Protein AF-A0A8J7KQM6-F1 (afdb_monomer_lite)

Structure (mmCIF, N/CA/C/O backbone):
data_AF-A0A8J7KQM6-F1
#
_entry.id   AF-A0A8J7KQM6-F1
#
loop_
_atom_site.group_PDB
_atom_site.id
_atom_site.type_symbol
_atom_site.label_atom_id
_atom_site.label_alt_id
_atom_site.label_comp_id
_atom_site.label_asym_id
_atom_site.label_entity_id
_atom_site.label_seq_id
_atom_site.pdbx_PDB_ins_code
_atom_site.Cartn_x
_atom_site.Cartn_y
_atom_site.Cartn_z
_atom_site.occupancy
_atom_site.B_iso_or_equiv
_atom_site.auth_seq_id
_atom_site.auth_comp_id
_atom_site.auth_asym_id
_atom_site.auth_atom_id
_atom_site.pdbx_PDB_model_num
ATOM 1 N N . MET A 1 1 ? 15.293 -2.268 5.918 1.00 81.25 1 MET A N 1
ATOM 2 C CA . MET A 1 1 ? 14.681 -2.337 4.570 1.00 81.25 1 MET A CA 1
ATOM 3 C C . MET A 1 1 ? 15.785 -2.320 3.512 1.00 81.25 1 MET A C 1
ATOM 5 O O . MET A 1 1 ? 16.673 -1.487 3.657 1.00 81.25 1 MET A O 1
ATOM 9 N N . PRO A 1 2 ? 15.765 -3.208 2.498 1.00 92.94 2 PRO A N 1
ATOM 10 C CA . PRO A 1 2 ? 16.787 -3.263 1.437 1.00 92.94 2 PRO A CA 1
ATOM 11 C C . PRO A 1 2 ? 16.778 -2.052 0.482 1.00 92.94 2 PRO A C 1
ATOM 13 O O . PRO A 1 2 ? 15.727 -1.441 0.281 1.00 92.94 2 PRO A O 1
ATOM 16 N N . ASN A 1 3 ? 17.913 -1.756 -0.174 1.00 95.56 3 ASN A N 1
ATOM 17 C CA . ASN A 1 3 ? 18.054 -0.638 -1.132 1.00 95.56 3 ASN A CA 1
ATOM 18 C C . ASN A 1 3 ? 17.045 -0.699 -2.287 1.00 95.56 3 ASN A C 1
ATOM 20 O O . ASN A 1 3 ? 16.321 0.267 -2.508 1.00 95.56 3 ASN A O 1
ATOM 24 N N . ARG A 1 4 ? 16.886 -1.862 -2.930 1.00 94.75 4 ARG A N 1
ATOM 25 C CA . ARG A 1 4 ? 15.903 -2.056 -4.013 1.00 94.75 4 ARG A CA 1
ATOM 26 C C . ARG A 1 4 ? 14.470 -1.713 -3.583 1.00 94.75 4 ARG A C 1
ATOM 28 O O . ARG A 1 4 ? 13.673 -1.234 -4.381 1.00 94.75 4 ARG A O 1
ATOM 35 N N . ILE A 1 5 ? 14.116 -1.948 -2.316 1.00 96.19 5 ILE A N 1
ATOM 36 C CA . ILE A 1 5 ? 12.787 -1.591 -1.798 1.00 96.19 5 ILE A CA 1
ATOM 37 C C . ILE A 1 5 ? 12.678 -0.077 -1.583 1.00 96.19 5 ILE A C 1
ATOM 39 O O . ILE A 1 5 ? 11.612 0.474 -1.832 1.00 96.19 5 ILE A O 1
ATOM 43 N N . ARG A 1 6 ? 13.765 0.610 -1.195 1.00 95.94 6 ARG A N 1
ATOM 44 C CA . ARG A 1 6 ? 13.793 2.084 -1.074 1.00 95.94 6 ARG A CA 1
ATOM 45 C C . ARG A 1 6 ? 13.589 2.753 -2.425 1.00 95.94 6 ARG A C 1
ATOM 47 O O . ARG A 1 6 ? 12.823 3.705 -2.527 1.00 95.94 6 ARG A O 1
ATOM 54 N N . GLU A 1 7 ? 14.244 2.238 -3.456 1.00 96.81 7 GLU A N 1
ATOM 55 C CA . GLU A 1 7 ? 14.089 2.728 -4.827 1.00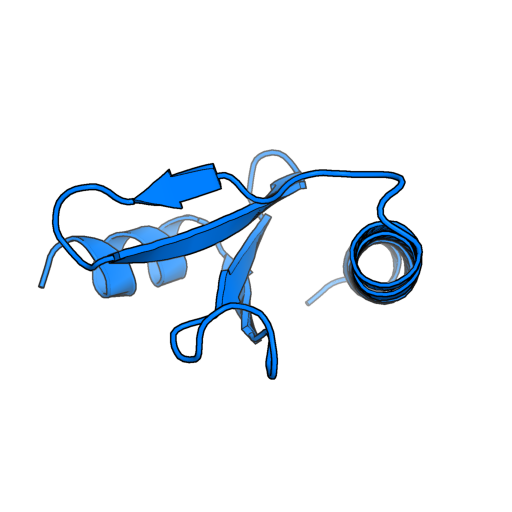 96.81 7 GLU A CA 1
ATOM 56 C C . GLU A 1 7 ? 12.661 2.511 -5.332 1.00 96.81 7 GLU A C 1
ATOM 58 O O . GLU A 1 7 ? 12.024 3.456 -5.798 1.00 96.81 7 GLU A O 1
ATOM 63 N N . ARG A 1 8 ? 12.108 1.301 -5.149 1.00 96.31 8 ARG A N 1
ATOM 64 C CA . ARG A 1 8 ? 10.714 1.005 -5.516 1.00 96.31 8 ARG A CA 1
ATOM 65 C C . ARG A 1 8 ? 9.715 1.854 -4.739 1.00 96.31 8 ARG A C 1
ATOM 67 O O . ARG A 1 8 ? 8.752 2.316 -5.333 1.00 96.31 8 ARG A O 1
ATOM 74 N N . GLU A 1 9 ? 9.938 2.096 -3.450 1.00 96.50 9 GLU A N 1
ATOM 75 C CA . GLU A 1 9 ? 9.100 3.000 -2.658 1.00 96.50 9 GLU A CA 1
ATOM 76 C C . GLU A 1 9 ? 9.068 4.405 -3.272 1.00 96.50 9 GLU A C 1
ATOM 78 O O . GLU A 1 9 ? 7.986 4.950 -3.484 1.00 96.50 9 GLU A O 1
ATOM 83 N N . ARG A 1 10 ? 10.234 4.988 -3.582 1.00 96.88 10 ARG A N 1
ATOM 84 C CA . ARG A 1 10 ? 10.315 6.323 -4.198 1.00 96.88 10 ARG A CA 1
ATOM 85 C C . ARG A 1 10 ? 9.598 6.362 -5.545 1.00 96.88 10 ARG A C 1
ATOM 87 O O . ARG A 1 10 ? 8.805 7.272 -5.778 1.00 96.88 10 ARG A O 1
ATOM 94 N N . LEU A 1 11 ? 9.836 5.359 -6.391 1.00 97.12 11 LEU A N 1
ATOM 95 C CA . LEU A 1 11 ? 9.186 5.240 -7.693 1.00 97.12 11 LEU A CA 1
ATOM 96 C C . LEU A 1 11 ? 7.662 5.158 -7.549 1.00 97.12 11 LEU A C 1
ATOM 98 O O . LEU A 1 11 ? 6.945 5.933 -8.167 1.00 97.12 11 LEU A O 1
ATOM 102 N N . PHE A 1 12 ? 7.154 4.268 -6.698 1.00 97.31 12 PHE A N 1
ATOM 103 C CA . PHE A 1 12 ? 5.713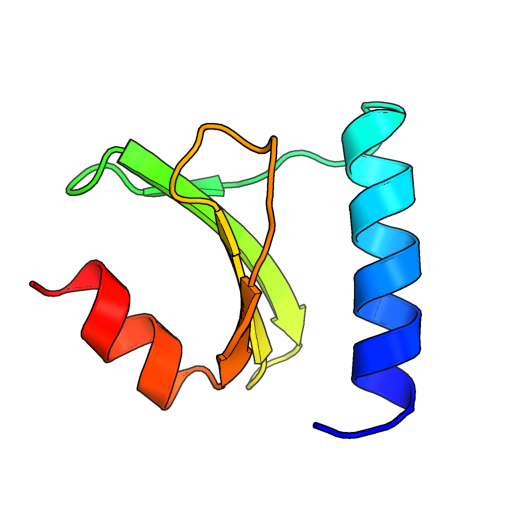 4.059 -6.555 1.00 97.31 12 PHE A CA 1
ATOM 104 C C . PHE A 1 12 ? 5.022 5.257 -5.895 1.00 97.31 12 PHE A C 1
ATOM 106 O O . PHE A 1 12 ? 3.911 5.597 -6.288 1.00 97.31 12 PHE A O 1
ATOM 113 N N . LYS A 1 13 ? 5.677 5.954 -4.954 1.00 96.25 13 LYS A N 1
ATOM 114 C CA . LYS A 1 13 ? 5.179 7.239 -4.429 1.00 96.25 13 LYS A CA 1
ATOM 115 C C . LYS A 1 13 ? 5.000 8.266 -5.545 1.00 96.25 13 LYS A C 1
ATOM 117 O O . LYS A 1 13 ? 3.976 8.941 -5.580 1.00 96.25 13 LYS A O 1
ATOM 122 N N . ARG A 1 14 ? 5.988 8.380 -6.438 1.00 97.31 14 ARG A N 1
ATOM 123 C CA . ARG A 1 14 ? 5.935 9.290 -7.585 1.00 97.31 14 ARG A CA 1
ATOM 124 C C . ARG A 1 14 ? 4.806 8.906 -8.542 1.00 97.31 14 ARG A C 1
ATOM 126 O O . ARG A 1 14 ? 3.928 9.725 -8.772 1.00 97.31 14 ARG A O 1
ATOM 133 N N . LEU A 1 15 ? 4.775 7.653 -8.999 1.00 97.75 15 LEU A N 1
ATOM 134 C CA . LEU A 1 15 ? 3.751 7.160 -9.927 1.00 97.75 15 LEU A CA 1
ATOM 135 C C . LEU A 1 15 ? 2.332 7.302 -9.361 1.00 97.75 15 LEU A C 1
ATOM 137 O O . LEU A 1 15 ? 1.407 7.625 -10.095 1.00 97.75 15 LEU A O 1
ATOM 141 N N . TYR A 1 16 ? 2.151 7.083 -8.054 1.00 96.75 16 TYR A N 1
ATOM 142 C CA . TYR A 1 16 ? 0.857 7.276 -7.401 1.00 96.75 16 TYR A CA 1
ATOM 143 C C . TYR A 1 16 ? 0.425 8.747 -7.425 1.00 96.75 16 TYR A C 1
ATOM 145 O O . TYR A 1 16 ? -0.722 9.041 -7.746 1.00 96.75 16 TYR A O 1
ATOM 153 N N . ARG A 1 17 ? 1.340 9.681 -7.121 1.00 95.25 17 ARG A N 1
ATOM 154 C CA . ARG A 1 17 ? 1.064 11.129 -7.174 1.00 95.25 17 ARG A CA 1
ATOM 155 C C . ARG A 1 17 ? 0.760 11.617 -8.588 1.00 95.25 17 ARG A C 1
ATOM 157 O O . ARG A 1 17 ? -0.068 12.500 -8.749 1.00 95.25 17 ARG A O 1
ATOM 164 N N . GLU A 1 18 ? 1.412 11.030 -9.585 1.00 97.19 18 GLU A N 1
ATOM 165 C CA . GLU A 1 18 ? 1.166 11.299 -11.007 1.00 97.19 18 GLU A CA 1
ATOM 166 C C . GLU A 1 18 ? -0.119 10.620 -11.526 1.00 97.19 18 GLU A C 1
ATOM 168 O O . GLU A 1 18 ? -0.477 10.797 -12.684 1.00 97.19 18 GLU A O 1
ATOM 173 N N . GLY A 1 19 ? -0.823 9.835 -10.698 1.00 96.69 19 GLY A N 1
ATOM 174 C CA . GLY A 1 19 ? -2.048 9.132 -11.091 1.00 96.69 19 GLY A CA 1
ATOM 175 C C . GLY A 1 19 ? -1.821 7.917 -11.998 1.00 96.69 19 GLY A C 1
ATOM 176 O O . GLY A 1 19 ? -2.782 7.338 -12.494 1.00 96.69 19 GLY A O 1
ATOM 177 N N . LEU A 1 20 ? -0.567 7.500 -12.190 1.00 97.88 20 LEU A N 1
ATOM 178 C CA . LEU A 1 20 ? -0.176 6.407 -13.086 1.00 97.88 20 LEU A CA 1
ATOM 179 C C . LEU A 1 20 ? -0.373 5.018 -12.469 1.00 97.88 20 LEU A C 1
ATOM 181 O O . LEU A 1 20 ? -0.420 4.019 -13.183 1.00 97.88 20 LEU A O 1
ATOM 185 N N . ILE A 1 21 ? -0.465 4.934 -11.139 1.00 96.88 21 ILE A N 1
ATOM 186 C CA . ILE A 1 21 ? -0.816 3.700 -10.432 1.00 96.88 21 ILE A CA 1
ATOM 187 C C . ILE A 1 21 ? -1.873 3.970 -9.369 1.00 96.88 21 ILE A C 1
ATOM 189 O O . ILE A 1 21 ? -1.901 5.028 -8.741 1.00 96.88 21 ILE A O 1
ATOM 193 N N . HIS A 1 22 ? -2.691 2.958 -9.095 1.00 96.06 22 HIS A N 1
ATOM 194 C CA . HIS A 1 22 ? -3.716 3.025 -8.063 1.00 96.06 22 HIS A CA 1
ATOM 195 C C . HIS A 1 22 ? -3.335 2.201 -6.837 1.00 96.06 22 HIS A C 1
ATOM 197 O O . HIS A 1 22 ? -2.797 1.094 -6.930 1.00 96.06 22 HIS A O 1
ATOM 203 N N . ALA A 1 23 ? -3.655 2.738 -5.664 1.00 97.25 23 ALA A N 1
ATOM 204 C CA . ALA A 1 23 ? -3.558 2.000 -4.419 1.00 97.25 23 ALA A CA 1
ATOM 205 C C . ALA A 1 23 ? -4.807 1.145 -4.194 1.00 97.25 23 ALA A C 1
ATOM 207 O O . ALA A 1 23 ? -5.929 1.547 -4.500 1.00 97.25 23 ALA A O 1
ATOM 208 N N . ARG A 1 24 ? -4.626 -0.025 -3.581 1.00 96.88 24 ARG A N 1
ATOM 209 C CA . ARG A 1 24 ? -5.747 -0.848 -3.132 1.00 96.88 24 ARG A CA 1
ATOM 210 C C . ARG A 1 24 ? -6.295 -0.284 -1.829 1.00 96.88 24 ARG A C 1
ATOM 212 O O . ARG A 1 24 ? -5.554 -0.176 -0.855 1.00 96.88 24 ARG A O 1
ATOM 219 N N . ARG A 1 25 ? -7.599 -0.019 -1.774 1.00 97.12 25 ARG A N 1
ATOM 220 C CA . ARG A 1 25 ? -8.291 0.285 -0.518 1.00 97.12 25 ARG A CA 1
ATOM 221 C C . ARG A 1 25 ? -8.640 -0.998 0.233 1.00 97.12 25 ARG A C 1
ATOM 223 O O . ARG A 1 25 ? -9.176 -1.942 -0.344 1.00 97.12 25 ARG A O 1
ATOM 230 N N . ILE A 1 26 ? -8.328 -1.031 1.521 1.00 95.44 26 ILE A N 1
ATOM 231 C CA . ILE A 1 26 ? -8.662 -2.128 2.426 1.00 95.44 26 ILE A CA 1
ATOM 232 C C . ILE A 1 26 ? -10.053 -1.855 2.990 1.00 95.44 26 ILE A C 1
ATOM 234 O O . ILE A 1 26 ? -10.257 -0.839 3.645 1.00 95.44 26 ILE A O 1
ATOM 238 N N . ARG A 1 27 ? -11.015 -2.751 2.740 1.00 92.19 27 ARG A N 1
ATOM 239 C CA . ARG A 1 27 ? -12.427 -2.519 3.097 1.00 92.19 27 ARG A CA 1
ATOM 240 C C . ARG A 1 27 ? -12.656 -2.335 4.600 1.00 92.19 27 ARG A C 1
ATOM 242 O O . ARG A 1 27 ? -13.395 -1.440 4.974 1.00 92.19 27 ARG A O 1
ATOM 249 N N . ARG A 1 28 ? -12.002 -3.142 5.445 1.00 91.19 28 ARG A N 1
ATOM 250 C CA . ARG A 1 28 ? -12.206 -3.120 6.905 1.00 91.19 28 ARG A CA 1
ATOM 251 C C . ARG A 1 28 ? -11.723 -1.826 7.567 1.00 91.19 28 ARG A C 1
ATOM 253 O O . ARG A 1 28 ? -12.402 -1.312 8.440 1.00 91.19 28 ARG A O 1
ATOM 260 N N . THR A 1 29 ? -10.558 -1.316 7.170 1.00 94.06 29 THR A N 1
ATOM 261 C CA . THR A 1 29 ? -9.919 -0.163 7.833 1.00 94.06 29 THR A CA 1
ATOM 262 C C . THR A 1 29 ? -10.010 1.135 7.032 1.00 94.06 29 THR A C 1
ATOM 264 O O . THR A 1 29 ? -9.660 2.197 7.533 1.00 94.06 29 THR A O 1
ATOM 267 N N . GLY A 1 30 ? -10.393 1.065 5.756 1.00 94.94 30 GLY A N 1
ATOM 268 C CA . GLY A 1 30 ? -10.353 2.197 4.830 1.00 94.94 30 GLY A CA 1
ATOM 269 C C . GLY A 1 30 ? -8.943 2.605 4.384 1.00 94.94 30 GLY A C 1
ATOM 270 O O . GLY A 1 30 ? -8.818 3.487 3.535 1.00 94.94 30 GLY A O 1
ATOM 271 N N . TYR A 1 31 ? -7.889 1.964 4.901 1.00 97.19 31 TYR A N 1
ATOM 272 C CA . TYR A 1 31 ? -6.500 2.286 4.570 1.00 97.19 31 TYR A CA 1
ATOM 273 C C . TYR A 1 31 ? -6.164 1.965 3.115 1.00 97.19 31 TYR A C 1
ATOM 275 O O . TYR A 1 31 ? -6.771 1.096 2.486 1.00 97.19 31 TYR A O 1
AT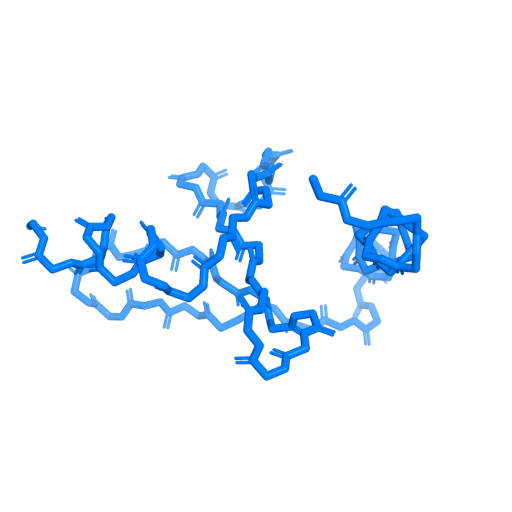OM 283 N N . LEU A 1 32 ? -5.138 2.631 2.591 1.00 97.75 32 LEU A N 1
ATOM 284 C CA . LEU A 1 32 ? -4.601 2.369 1.263 1.00 97.75 32 LEU A CA 1
ATOM 285 C C . LEU A 1 32 ? -3.340 1.514 1.345 1.00 97.75 32 LEU A C 1
ATOM 287 O O . LEU A 1 32 ? -2.486 1.713 2.208 1.00 97.75 32 LEU A O 1
ATOM 291 N N . SER A 1 33 ? -3.196 0.573 0.416 1.00 97.69 33 SER A N 1
ATOM 292 C CA . SER A 1 33 ? -2.036 -0.304 0.322 1.00 97.69 33 SER A CA 1
ATOM 293 C C . SER A 1 33 ? -1.508 -0.412 -1.100 1.00 97.69 33 SER A C 1
ATOM 295 O O . SER A 1 33 ? -2.264 -0.555 -2.060 1.00 97.69 33 SER A O 1
ATOM 297 N N . ILE A 1 34 ? -0.183 -0.402 -1.213 1.00 97.81 34 ILE A N 1
ATOM 298 C CA . ILE A 1 34 ? 0.556 -0.650 -2.449 1.00 97.81 34 ILE A CA 1
ATOM 299 C C . ILE A 1 34 ? 1.531 -1.804 -2.193 1.00 97.81 34 ILE A C 1
ATOM 301 O O . ILE A 1 34 ? 2.269 -1.809 -1.205 1.00 97.81 34 ILE A O 1
ATOM 305 N N . ARG A 1 35 ? 1.550 -2.798 -3.085 1.00 96.75 35 ARG A N 1
ATOM 306 C CA . ARG A 1 35 ? 2.483 -3.929 -3.009 1.00 96.75 35 ARG A CA 1
ATOM 307 C C . ARG A 1 35 ? 3.801 -3.554 -3.684 1.00 96.75 35 ARG A C 1
ATOM 309 O O . ARG A 1 35 ? 3.817 -3.309 -4.884 1.00 96.75 35 ARG A O 1
ATOM 316 N N . LEU A 1 36 ? 4.903 -3.549 -2.932 1.00 95.19 36 LEU A N 1
ATOM 317 C CA . LEU A 1 36 ? 6.237 -3.279 -3.485 1.00 95.19 36 LEU A CA 1
ATOM 318 C C . LEU A 1 36 ? 6.940 -4.556 -3.950 1.00 95.19 36 LEU A C 1
ATOM 320 O O . LEU A 1 36 ? 7.671 -4.543 -4.937 1.00 95.19 36 LEU A O 1
ATOM 324 N N . SER A 1 37 ? 6.743 -5.659 -3.230 1.00 94.19 37 SER A N 1
ATOM 325 C CA . SER A 1 37 ? 7.252 -6.987 -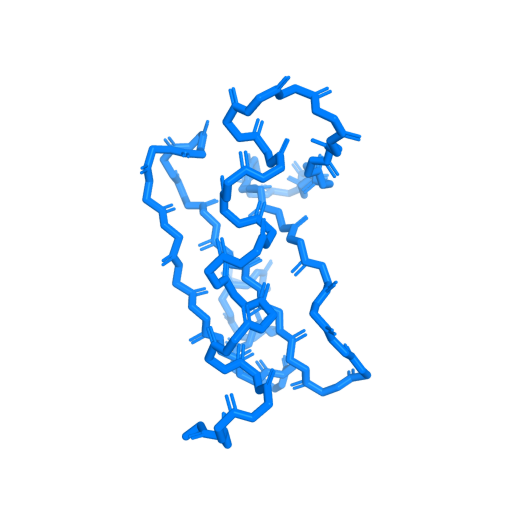3.581 1.00 94.19 37 SER A CA 1
ATOM 326 C C . SER A 1 37 ? 6.447 -8.071 -2.855 1.00 94.19 37 SER A C 1
ATOM 328 O O . SER A 1 37 ? 5.425 -7.776 -2.229 1.00 94.19 37 SER A O 1
ATOM 330 N N . LEU A 1 38 ? 6.893 -9.329 -2.924 1.00 93.00 38 LEU A N 1
ATOM 331 C CA . LEU A 1 38 ? 6.263 -10.432 -2.195 1.00 93.00 38 LEU A CA 1
ATOM 332 C C . LEU A 1 38 ? 6.184 -10.148 -0.684 1.00 93.00 38 LEU A C 1
ATOM 334 O O . LEU A 1 38 ? 5.124 -10.324 -0.090 1.00 93.00 38 LEU A O 1
ATOM 338 N N . TYR A 1 39 ? 7.267 -9.622 -0.103 1.00 95.44 39 TYR A N 1
ATOM 339 C CA . TYR A 1 39 ? 7.414 -9.448 1.346 1.00 95.44 39 TYR A CA 1
ATOM 340 C C . TYR A 1 39 ? 7.313 -8.001 1.833 1.00 95.44 39 TYR A C 1
ATOM 342 O O . TYR A 1 39 ? 7.471 -7.768 3.028 1.00 95.44 39 TYR A O 1
ATOM 350 N N . TRP A 1 40 ? 7.076 -7.026 0.951 1.00 97.12 40 TRP A N 1
ATOM 351 C CA . TRP A 1 40 ? 7.067 -5.604 1.312 1.00 97.12 40 TRP A CA 1
ATOM 352 C C . TRP A 1 40 ? 5.835 -4.885 0.772 1.00 97.12 40 TRP A C 1
ATOM 354 O O . TRP A 1 40 ? 5.481 -5.013 -0.405 1.00 97.12 40 TRP A O 1
ATOM 364 N N . ARG A 1 41 ? 5.211 -4.081 1.635 1.00 97.44 41 ARG A N 1
ATOM 365 C CA . ARG A 1 41 ? 4.042 -3.260 1.316 1.00 97.44 41 ARG A CA 1
ATOM 366 C C . ARG A 1 41 ? 4.233 -1.834 1.813 1.00 97.44 41 ARG A C 1
ATOM 368 O O . ARG A 1 41 ? 4.860 -1.605 2.846 1.00 97.44 41 ARG A O 1
ATOM 375 N N . MET A 1 42 ? 3.648 -0.891 1.091 1.00 97.75 42 MET A N 1
ATOM 376 C CA . MET A 1 42 ? 3.380 0.447 1.597 1.00 97.75 42 MET A CA 1
ATOM 377 C C . MET A 1 42 ? 1.943 0.503 2.100 1.00 97.75 42 MET A C 1
ATOM 379 O O . MET A 1 42 ? 1.032 -0.033 1.462 1.00 97.75 42 MET A O 1
ATOM 383 N N . LEU A 1 43 ? 1.758 1.155 3.240 1.00 97.94 43 LEU A N 1
ATOM 384 C CA . LEU A 1 43 ? 0.464 1.416 3.852 1.00 97.94 43 LEU A CA 1
ATOM 385 C C . LEU A 1 43 ? 0.327 2.920 4.074 1.00 97.94 43 LEU A C 1
ATOM 387 O O . LEU A 1 43 ? 1.236 3.547 4.619 1.00 97.94 43 LEU A O 1
ATOM 391 N N . SER A 1 44 ? -0.811 3.472 3.682 1.00 97.75 44 SER A N 1
ATOM 392 C CA . SER A 1 44 ? -1.228 4.823 4.028 1.00 97.75 44 SER A CA 1
ATOM 393 C C . SER A 1 44 ? -2.519 4.747 4.834 1.00 97.75 44 SER A C 1
ATOM 395 O O . SER A 1 44 ? -3.475 4.075 4.438 1.00 97.75 44 SER A O 1
ATOM 397 N N . LYS A 1 45 ? -2.529 5.426 5.981 1.00 97.00 45 LYS A N 1
ATOM 398 C CA . LYS A 1 45 ? -3.703 5.545 6.859 1.00 97.00 45 LYS A CA 1
ATOM 399 C C . LYS A 1 45 ? -4.452 6.867 6.659 1.00 97.00 45 LYS A C 1
ATOM 401 O O . LYS A 1 45 ? -5.546 7.029 7.176 1.00 97.00 45 LYS A O 1
ATOM 406 N N . ASP A 1 46 ? -3.870 7.779 5.890 1.00 96.25 46 ASP A N 1
ATOM 407 C CA . ASP A 1 46 ? -4.291 9.164 5.672 1.00 96.25 46 ASP A CA 1
ATOM 408 C C . ASP A 1 46 ? -4.617 9.420 4.193 1.00 96.25 46 ASP A C 1
ATOM 410 O O . ASP A 1 46 ? -4.287 10.453 3.618 1.00 96.25 46 ASP A O 1
ATOM 414 N N . ASN A 1 47 ? -5.254 8.437 3.554 1.00 94.19 47 ASN A N 1
ATOM 415 C CA . ASN A 1 47 ? -5.761 8.541 2.186 1.00 94.19 47 ASN A CA 1
ATOM 416 C C . ASN A 1 47 ? -4.703 8.866 1.107 1.00 94.19 47 ASN A C 1
ATOM 418 O O . ASN A 1 47 ? -5.007 9.442 0.066 1.00 94.19 47 ASN A O 1
ATOM 422 N N . GLY A 1 48 ? -3.459 8.454 1.332 1.00 93.94 48 GLY A N 1
ATOM 423 C CA . GLY A 1 48 ? -2.353 8.567 0.383 1.00 93.94 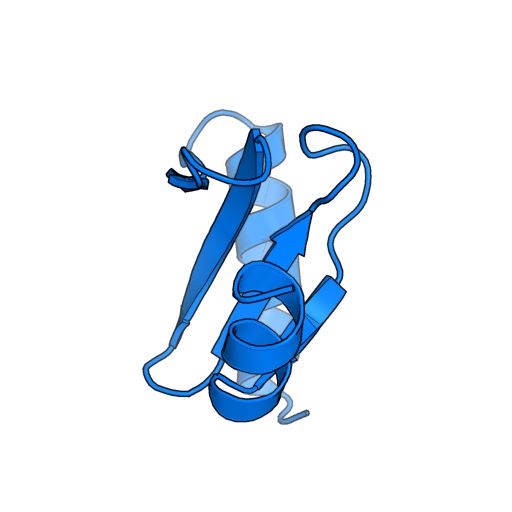48 GLY A CA 1
ATOM 424 C C . GLY A 1 48 ? -1.457 9.787 0.588 1.00 93.94 48 GLY A C 1
ATOM 425 O O . GLY A 1 48 ? -0.520 9.951 -0.197 1.00 93.94 48 GLY A O 1
ATOM 426 N N . LEU A 1 49 ? -1.700 10.603 1.624 1.00 94.00 49 LEU A N 1
ATOM 427 C CA . LEU A 1 49 ? -0.855 11.754 1.970 1.00 94.00 49 LEU A CA 1
ATOM 428 C C . LEU A 1 49 ? 0.533 11.300 2.439 1.00 94.00 49 LEU A C 1
ATOM 430 O O . LEU A 1 49 ? 1.555 11.775 1.933 1.00 94.00 49 LEU A O 1
ATOM 434 N N . SER A 1 50 ? 0.582 10.317 3.341 1.00 95.50 50 SER A N 1
ATOM 435 C CA . SER A 1 50 ? 1.814 9.694 3.813 1.00 95.50 50 SER A CA 1
ATOM 436 C C . SER A 1 50 ? 1.787 8.181 3.634 1.00 95.50 50 SER A C 1
ATOM 438 O O . SER A 1 50 ? 0.751 7.518 3.672 1.00 95.50 50 SER A O 1
ATOM 440 N N . TRP A 1 51 ? 2.971 7.609 3.420 1.00 97.06 51 TRP A N 1
ATOM 441 C CA . TRP A 1 51 ? 3.129 6.178 3.193 1.00 97.06 51 TRP A CA 1
ATOM 442 C C . TRP A 1 51 ? 4.238 5.625 4.064 1.00 97.06 51 TRP A C 1
ATOM 444 O O . TRP A 1 51 ? 5.365 6.129 4.041 1.00 97.06 51 TRP A O 1
ATOM 454 N N . LYS A 1 52 ? 3.926 4.532 4.757 1.00 97.12 52 LYS A N 1
ATOM 455 C CA . LYS A 1 52 ? 4.878 3.763 5.550 1.00 97.12 52 LYS A CA 1
ATOM 456 C C . LYS A 1 52 ? 5.171 2.436 4.871 1.00 97.12 52 LYS A C 1
ATOM 458 O O . LYS A 1 52 ? 4.261 1.637 4.648 1.00 97.12 52 LYS A O 1
ATOM 463 N N . THR A 1 53 ? 6.443 2.186 4.586 1.00 97.69 53 THR A N 1
ATOM 464 C CA . THR A 1 53 ? 6.900 0.898 4.061 1.00 97.69 53 THR A CA 1
ATOM 465 C C . THR A 1 53 ? 7.164 -0.075 5.201 1.00 97.69 53 THR A C 1
ATOM 467 O O . THR A 1 53 ? 7.807 0.264 6.196 1.00 97.69 53 THR A O 1
ATOM 470 N N . MET A 1 54 ? 6.669 -1.300 5.068 1.00 97.12 54 MET A N 1
ATOM 471 C CA . MET A 1 54 ? 6.837 -2.349 6.067 1.00 97.12 54 MET A CA 1
ATOM 472 C C . MET A 1 54 ? 6.843 -3.740 5.430 1.00 97.12 54 MET A C 1
ATOM 474 O O . MET A 1 54 ? 6.451 -3.913 4.272 1.00 97.12 54 MET A O 1
ATOM 478 N N . SER A 1 55 ? 7.321 -4.731 6.185 1.00 96.69 55 SER A N 1
ATOM 479 C CA . SER A 1 55 ? 7.246 -6.132 5.773 1.00 96.69 55 SER A CA 1
ATOM 480 C C . SER A 1 55 ? 5.797 -6.623 5.750 1.00 96.69 55 SER A C 1
ATOM 482 O O . SER A 1 55 ? 4.932 -6.030 6.394 1.00 96.69 55 SER A O 1
ATOM 484 N N . HIS A 1 56 ? 5.534 -7.727 5.050 1.00 94.62 56 HIS A N 1
ATOM 485 C CA . HIS A 1 56 ? 4.214 -8.363 5.022 1.00 94.62 56 HIS A CA 1
ATOM 486 C C . HIS A 1 56 ? 3.718 -8.702 6.432 1.00 94.62 56 HIS A C 1
ATOM 488 O O . HIS A 1 56 ? 2.614 -8.319 6.791 1.00 94.62 56 HIS A O 1
ATOM 494 N N . ALA A 1 57 ? 4.572 -9.309 7.262 1.00 94.50 57 ALA A N 1
ATOM 495 C CA . ALA A 1 57 ? 4.220 -9.659 8.637 1.00 94.50 57 ALA A CA 1
ATOM 496 C C . ALA A 1 57 ? 3.798 -8.431 9.464 1.00 94.50 57 ALA A C 1
ATOM 498 O O . ALA A 1 57 ? 2.780 -8.454 10.147 1.00 94.50 57 ALA A O 1
ATOM 499 N N . LYS A 1 58 ? 4.539 -7.317 9.364 1.00 94.88 58 LYS A N 1
ATOM 500 C CA . LYS A 1 58 ? 4.174 -6.072 10.059 1.00 94.88 58 LYS A CA 1
ATOM 501 C C . LYS A 1 58 ? 2.951 -5.401 9.439 1.00 94.88 58 LYS A C 1
ATOM 503 O O . LYS A 1 58 ? 2.225 -4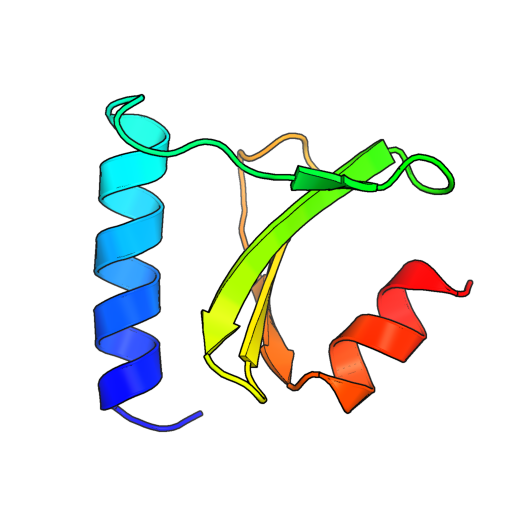.708 10.133 1.00 94.88 58 LYS A O 1
ATOM 508 N N . TYR A 1 59 ? 2.733 -5.568 8.142 1.00 94.94 59 TYR A N 1
ATOM 509 C CA . TYR A 1 59 ? 1.528 -5.088 7.485 1.00 94.94 59 TYR A CA 1
ATOM 510 C C . TYR A 1 59 ? 0.285 -5.821 7.996 1.00 94.94 59 TYR A C 1
ATOM 512 O O . TYR A 1 59 ? -0.681 -5.150 8.345 1.00 94.94 59 TYR A O 1
ATOM 520 N N . ASP A 1 60 ? 0.324 -7.151 8.104 1.00 93.06 60 ASP A N 1
ATOM 521 C CA . ASP A 1 60 ? -0.823 -7.955 8.543 1.00 93.06 60 ASP A CA 1
ATOM 522 C C . ASP A 1 60 ? -1.276 -7.555 9.950 1.00 93.06 60 ASP A C 1
ATOM 524 O O . ASP A 1 60 ? -2.473 -7.384 10.193 1.00 93.06 60 ASP A O 1
ATOM 528 N N . THR A 1 61 ? -0.329 -7.277 10.852 1.00 93.44 61 THR A N 1
ATOM 529 C CA . THR A 1 61 ? -0.666 -6.767 12.187 1.00 93.44 61 THR A CA 1
ATOM 530 C C . THR A 1 61 ? -1.293 -5.378 12.151 1.00 93.44 61 THR A C 1
ATOM 532 O O . THR A 1 61 ? -2.082 -5.064 13.023 1.00 93.44 61 THR A O 1
ATOM 535 N N . GLN A 1 62 ? -1.005 -4.532 11.158 1.00 92.94 62 GLN A N 1
ATOM 536 C CA . GLN A 1 62 ? -1.598 -3.189 11.059 1.00 92.94 62 GLN A CA 1
ATOM 537 C C . GLN A 1 62 ? -3.017 -3.178 10.485 1.00 92.94 62 GLN A C 1
ATOM 539 O O . GLN A 1 62 ? -3.700 -2.164 10.625 1.00 92.94 62 GLN A O 1
ATOM 544 N N . ILE A 1 63 ? -3.431 -4.240 9.790 1.00 89.56 63 ILE A N 1
ATOM 545 C CA . ILE A 1 63 ? -4.716 -4.290 9.071 1.00 89.56 63 ILE A CA 1
ATOM 546 C C . ILE A 1 63 ? -5.734 -5.253 9.694 1.00 89.56 63 ILE A C 1
ATOM 548 O O . ILE A 1 63 ? -6.888 -5.266 9.270 1.00 89.56 63 ILE A O 1
ATOM 552 N N . THR A 1 64 ? -5.303 -6.062 10.664 1.00 83.75 64 THR A N 1
ATOM 553 C CA . THR A 1 64 ? -6.138 -7.057 11.362 1.00 83.75 64 THR A CA 1
ATOM 554 C C . THR A 1 64 ? -6.714 -6.527 12.680 1.00 83.75 64 THR A C 1
ATOM 556 O O . THR A 1 64 ? -7.650 -7.128 13.210 1.00 83.75 64 THR A O 1
ATOM 559 N N . ILE A 1 65 ? -6.183 -5.407 13.184 1.00 60.03 65 ILE A N 1
ATOM 560 C CA . ILE A 1 65 ? -6.672 -4.709 14.384 1.00 60.03 65 ILE A CA 1
ATOM 561 C C . ILE A 1 65 ? -8.035 -4.088 14.073 1.00 60.03 65 ILE A C 1
ATOM 563 O O . ILE A 1 65 ? -8.144 -3.394 13.038 1.00 60.03 65 ILE A O 1
#

Radius of gyration: 11.16 Å; chains: 1; bounding box: 30×22×28 Å

Sequence (65 aa):
MPNRIRERERLFKRLYREGLIHARRIRRTGYLSIRLSLYWRMLSKDNGLSWKTMSHAKYDTQITI

Foldseek 3Di:
DDPLLVVLVVVVLVCVVVVNDDWDQDPPLRWTWDDSDPFKIWIGNPNSPDTDIDTPVVVCVVNVD

Secondary structure (DSSP, 8-state):
--HHHHHHHHHHHHHHHTTSS-PEEPTTT--EEEE-SSSEEEEESSTTSS-EEEEHHHHHHHH--

pLDDT: mean 94.86, std 5.24, range [60.03, 97.94]